Protein AF-A0A923E926-F1 (afdb_monomer_lite)

Structure (mmCIF, N/CA/C/O backbone):
data_AF-A0A923E926-F1
#
_entry.id   AF-A0A923E926-F1
#
loop_
_atom_site.group_PDB
_atom_site.id
_atom_site.type_symbol
_atom_site.label_atom_id
_atom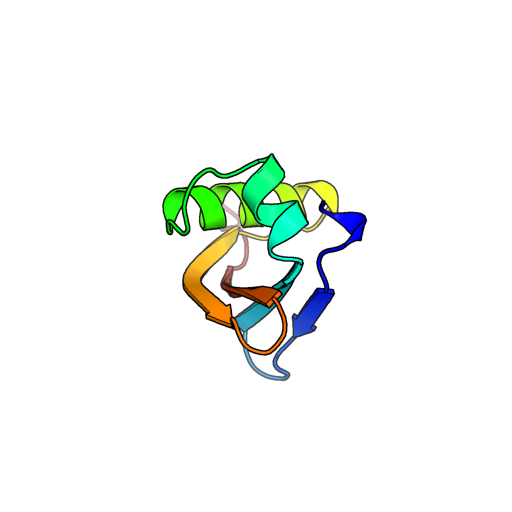_site.label_alt_id
_atom_site.label_comp_id
_atom_site.label_asym_id
_atom_site.label_entity_id
_atom_site.label_seq_id
_atom_site.pdbx_PDB_ins_code
_atom_site.Cartn_x
_atom_site.Cartn_y
_atom_site.Cartn_z
_atom_site.occupancy
_atom_site.B_iso_or_equiv
_atom_site.auth_seq_id
_atom_site.auth_comp_id
_atom_site.auth_asym_id
_atom_site.auth_atom_id
_atom_site.pdbx_PDB_model_num
ATOM 1 N N . MET A 1 1 ? 1.976 -4.746 12.066 1.00 70.38 1 MET A N 1
ATOM 2 C CA . MET A 1 1 ? 1.665 -4.004 10.824 1.00 70.38 1 MET A CA 1
ATOM 3 C C . MET A 1 1 ? 2.406 -4.563 9.624 1.00 70.38 1 MET A C 1
ATOM 5 O O . MET A 1 1 ? 1.766 -5.258 8.860 1.00 70.38 1 MET A O 1
ATOM 9 N N . VAL A 1 2 ? 3.715 -4.324 9.452 1.00 76.00 2 VAL A N 1
ATOM 10 C CA . VAL A 1 2 ? 4.458 -4.770 8.246 1.00 76.00 2 VAL A CA 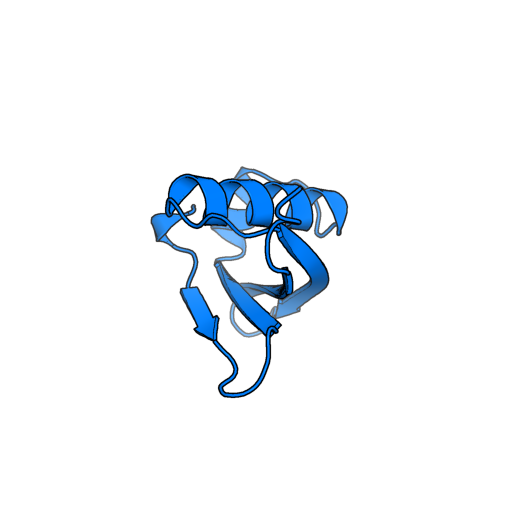1
ATOM 11 C C . VAL A 1 2 ? 4.399 -6.289 8.049 1.00 76.00 2 VAL A C 1
ATOM 13 O O . VAL A 1 2 ? 4.224 -6.760 6.934 1.00 76.00 2 VAL A O 1
ATOM 16 N N . GLU A 1 3 ? 4.462 -7.053 9.139 1.00 80.31 3 GLU A N 1
ATOM 17 C CA . GLU A 1 3 ? 4.342 -8.519 9.131 1.00 80.31 3 GLU A CA 1
ATOM 18 C C . GLU A 1 3 ? 2.962 -9.027 8.686 1.00 80.31 3 GLU A C 1
ATOM 20 O O . GLU A 1 3 ? 2.826 -10.180 8.293 1.00 80.31 3 GLU A O 1
ATOM 25 N N . SER A 1 4 ? 1.938 -8.175 8.745 1.00 84.50 4 SER A N 1
ATOM 26 C CA . SER A 1 4 ? 0.559 -8.499 8.364 1.00 84.50 4 SER A CA 1
ATOM 27 C C . SER A 1 4 ? 0.171 -7.937 6.998 1.00 84.50 4 SER A C 1
ATOM 29 O O . SER A 1 4 ? -0.983 -8.064 6.593 1.00 84.50 4 SER A O 1
ATOM 31 N N . VAL A 1 5 ? 1.122 -7.316 6.296 1.00 90.31 5 VAL A N 1
ATOM 32 C CA . VAL A 1 5 ? 0.950 -6.902 4.906 1.00 90.31 5 VAL A CA 1
ATOM 33 C C . VAL A 1 5 ? 1.100 -8.133 4.023 1.00 90.31 5 VAL A C 1
ATOM 35 O O . VAL A 1 5 ? 2.130 -8.812 4.058 1.00 90.31 5 VAL A O 1
ATOM 38 N N . PHE A 1 6 ? 0.074 -8.408 3.227 1.00 92.06 6 PHE A N 1
ATOM 39 C CA . PHE A 1 6 ? 0.131 -9.426 2.192 1.00 92.06 6 PHE A CA 1
ATOM 40 C C . PHE A 1 6 ? 0.472 -8.760 0.857 1.00 92.06 6 PHE A C 1
ATOM 42 O O . PHE A 1 6 ? -0.215 -7.837 0.431 1.00 92.06 6 PHE A O 1
ATOM 49 N N . GLU A 1 7 ? 1.563 -9.195 0.229 1.00 92.62 7 GLU A N 1
ATOM 50 C CA . GLU A 1 7 ? 2.038 -8.646 -1.043 1.00 92.62 7 GLU A CA 1
ATOM 51 C C . GLU A 1 7 ? 1.578 -9.534 -2.202 1.00 92.62 7 GLU A C 1
ATOM 53 O O . GLU A 1 7 ? 1.877 -10.729 -2.230 1.00 92.62 7 GLU A O 1
ATOM 58 N N . THR A 1 8 ? 0.900 -8.935 -3.180 1.00 94.00 8 THR A N 1
ATOM 59 C CA . THR A 1 8 ? 0.544 -9.582 -4.448 1.00 94.00 8 THR A CA 1
ATOM 60 C C . THR A 1 8 ? 1.321 -8.930 -5.588 1.00 94.00 8 THR A C 1
ATOM 62 O O . THR A 1 8 ? 1.174 -7.735 -5.839 1.00 94.00 8 THR A O 1
ATOM 65 N N . ILE A 1 9 ? 2.130 -9.714 -6.303 1.00 91.19 9 ILE A N 1
ATOM 66 C CA . ILE A 1 9 ? 2.943 -9.244 -7.435 1.00 91.19 9 ILE A CA 1
ATOM 67 C C . ILE A 1 9 ? 2.231 -9.591 -8.744 1.00 91.19 9 ILE A C 1
ATOM 69 O O . ILE A 1 9 ? 1.917 -10.759 -8.988 1.00 91.19 9 ILE A O 1
ATOM 73 N N . ILE A 1 10 ? 2.004 -8.599 -9.608 1.00 88.81 10 ILE A N 1
ATOM 74 C CA . ILE A 1 10 ? 1.457 -8.839 -10.947 1.00 88.81 10 ILE A CA 1
ATOM 75 C C . ILE A 1 10 ? 2.601 -9.260 -11.875 1.00 88.81 10 ILE A C 1
ATOM 77 O O . ILE A 1 10 ? 3.475 -8.462 -12.206 1.00 88.81 10 ILE A O 1
ATOM 81 N N . MET A 1 11 ? 2.605 -10.520 -12.315 1.00 85.94 11 MET A N 1
ATOM 82 C CA . MET A 1 11 ? 3.635 -11.021 -13.233 1.00 85.94 11 MET A CA 1
ATOM 83 C C . MET A 1 11 ? 3.655 -10.221 -14.542 1.00 85.94 11 MET A C 1
ATOM 85 O O . MET A 1 11 ? 2.620 -10.029 -15.175 1.00 85.94 11 MET A O 1
ATOM 89 N N . GLY A 1 12 ? 4.847 -9.791 -14.963 1.00 86.88 12 GLY A N 1
ATOM 90 C CA . GLY A 1 12 ? 5.025 -8.985 -16.176 1.00 86.88 12 GLY A CA 1
ATOM 91 C C . GLY A 1 12 ? 4.686 -7.499 -16.010 1.00 86.88 12 GLY A C 1
ATOM 92 O O . GLY A 1 12 ? 4.678 -6.781 -17.005 1.00 86.88 12 GLY A O 1
ATOM 93 N N . SER A 1 13 ? 4.426 -7.037 -14.784 1.00 89.38 13 SER A N 1
ATOM 94 C CA . SER A 1 13 ? 4.225 -5.627 -14.447 1.00 89.38 13 SER A CA 1
ATOM 95 C C . SER A 1 13 ? 5.115 -5.215 -13.270 1.00 89.38 13 SER A C 1
ATOM 97 O O . SER A 1 13 ? 5.517 -6.043 -12.454 1.00 89.38 13 SER A O 1
ATOM 99 N N . ASN A 1 14 ? 5.381 -3.914 -13.166 1.00 91.31 14 ASN A N 1
ATOM 100 C CA . ASN A 1 14 ? 6.025 -3.304 -12.003 1.00 91.31 14 ASN A CA 1
ATOM 101 C C . ASN A 1 14 ? 5.019 -2.957 -10.894 1.00 91.31 14 ASN A C 1
ATOM 103 O O . ASN A 1 14 ? 5.389 -2.398 -9.864 1.00 91.31 14 ASN A O 1
ATOM 107 N N . THR A 1 15 ? 3.738 -3.264 -11.096 1.00 93.81 15 THR A N 1
ATOM 108 C CA . THR A 1 15 ? 2.684 -3.028 -10.113 1.00 93.81 15 THR A CA 1
ATOM 109 C C . THR A 1 15 ? 2.614 -4.159 -9.094 1.00 93.81 15 THR A C 1
ATOM 111 O O . THR A 1 15 ? 2.574 -5.343 -9.441 1.00 93.81 15 THR A O 1
ATOM 114 N N . ILE A 1 16 ? 2.506 -3.780 -7.828 1.00 94.81 16 ILE A N 1
ATOM 115 C CA . ILE A 1 16 ? 2.181 -4.674 -6.728 1.00 94.81 16 ILE A CA 1
ATOM 116 C C . ILE A 1 16 ? 0.949 -4.170 -5.970 1.00 94.81 16 ILE A C 1
ATOM 118 O O . ILE A 1 16 ? 0.621 -2.979 -5.993 1.00 94.81 16 ILE A O 1
ATOM 122 N N . PHE A 1 17 ? 0.302 -5.075 -5.247 1.00 95.56 17 PHE A N 1
ATOM 123 C CA . PHE A 1 17 ? -0.728 -4.738 -4.273 1.00 95.56 17 PHE A CA 1
ATOM 124 C C . PHE A 1 17 ? -0.250 -5.081 -2.867 1.00 95.56 17 PHE A C 1
ATOM 126 O O . PHE A 1 17 ? 0.277 -6.171 -2.636 1.00 95.56 17 PHE A O 1
ATOM 133 N N . LEU A 1 18 ? -0.443 -4.149 -1.939 1.00 95.31 18 LEU A N 1
ATOM 134 C CA . LEU A 1 18 ? -0.252 -4.367 -0.511 1.00 95.31 18 LEU A CA 1
ATOM 135 C C . LEU A 1 18 ? -1.628 -4.439 0.150 1.00 95.31 18 LEU A C 1
ATOM 137 O O . LEU A 1 18 ? -2.330 -3.432 0.229 1.00 95.31 18 LEU A O 1
ATOM 141 N N . ASP A 1 19 ? -1.995 -5.626 0.626 1.00 95.12 19 ASP A N 1
ATOM 142 C CA . ASP A 1 19 ? -3.263 -5.887 1.302 1.00 95.12 19 ASP A CA 1
ATOM 143 C C . ASP A 1 19 ? -3.057 -5.951 2.817 1.00 95.12 19 ASP A C 1
ATOM 145 O O . ASP A 1 19 ? -2.384 -6.840 3.354 1.00 95.12 19 ASP A O 1
ATOM 149 N N . ILE A 1 20 ? -3.680 -5.018 3.528 1.00 94.50 20 ILE A N 1
ATOM 150 C CA . ILE A 1 20 ? -3.450 -4.767 4.952 1.00 94.50 20 ILE A CA 1
ATOM 151 C C . ILE A 1 20 ? -4.784 -4.894 5.685 1.00 94.50 20 ILE A C 1
ATOM 153 O O . ILE A 1 20 ? -5.772 -4.334 5.216 1.00 94.50 20 ILE A O 1
ATOM 157 N N . PRO A 1 21 ? -4.862 -5.608 6.822 1.00 93.94 21 PRO A N 1
ATOM 158 C CA . PRO A 1 21 ? -6.062 -5.577 7.652 1.00 93.94 21 PRO A CA 1
ATOM 159 C C . PRO A 1 21 ? -6.417 -4.134 8.036 1.00 93.94 21 PRO A C 1
ATOM 161 O O . PRO A 1 21 ? -5.544 -3.399 8.509 1.00 93.94 21 PRO A O 1
ATOM 164 N N . GLU A 1 22 ? -7.676 -3.741 7.843 1.00 92.31 22 GLU A N 1
ATOM 165 C CA . GLU A 1 22 ? -8.174 -2.380 8.098 1.00 92.31 22 GLU A CA 1
ATOM 166 C C . GLU A 1 22 ? -7.828 -1.908 9.512 1.00 92.31 22 GLU A C 1
ATOM 168 O O . GLU A 1 22 ? -7.216 -0.855 9.685 1.00 92.31 22 GLU A O 1
ATOM 173 N N . GLU A 1 23 ? -8.113 -2.742 10.512 1.00 91.12 23 GLU A N 1
ATOM 174 C CA . GLU A 1 23 ? -7.808 -2.459 11.916 1.00 91.12 23 GLU A CA 1
ATOM 175 C C . GLU A 1 23 ? -6.328 -2.132 12.123 1.00 91.12 23 GLU A C 1
ATOM 177 O O . GLU A 1 23 ? -5.989 -1.184 12.825 1.00 91.12 23 GLU A O 1
ATOM 182 N N . GLN A 1 24 ? -5.426 -2.876 11.472 1.00 90.06 24 GLN A N 1
ATOM 183 C CA . GLN A 1 24 ? -4.001 -2.601 11.591 1.00 90.06 24 GLN A CA 1
ATOM 184 C C . GLN A 1 24 ? -3.626 -1.294 10.914 1.00 90.06 24 GLN A C 1
ATOM 186 O O . GLN A 1 24 ? -2.847 -0.542 11.490 1.00 90.06 24 GLN A O 1
ATOM 191 N N . TYR A 1 25 ? -4.158 -1.007 9.728 1.00 89.38 25 TYR A N 1
ATOM 192 C CA . TYR A 1 25 ? -3.886 0.254 9.041 1.00 89.38 25 TYR A CA 1
ATOM 193 C C . TYR A 1 25 ? -4.309 1.455 9.904 1.00 89.38 25 TYR A C 1
ATOM 195 O O . TYR A 1 25 ? -3.509 2.367 10.138 1.00 89.38 25 TYR A O 1
ATOM 203 N N . LEU A 1 26 ? -5.517 1.392 10.471 1.00 87.75 26 LEU A N 1
ATOM 204 C CA . LEU A 1 26 ? -6.104 2.454 11.289 1.00 87.75 26 LEU A CA 1
ATOM 205 C C . LEU A 1 26 ? -5.417 2.659 12.650 1.00 87.75 26 LEU A C 1
ATOM 207 O O . LEU A 1 26 ? -5.536 3.735 13.231 1.00 87.75 26 LEU A O 1
ATOM 211 N N . LEU A 1 27 ? -4.628 1.693 13.144 1.00 88.12 27 LEU A N 1
ATOM 212 C CA . LEU A 1 27 ? -3.788 1.895 14.338 1.00 88.12 27 LEU A CA 1
ATOM 213 C C . LEU A 1 27 ? -2.683 2.942 14.129 1.00 88.12 27 LEU A C 1
ATOM 215 O O . LEU A 1 27 ? -2.180 3.495 15.107 1.00 88.12 27 LEU A O 1
ATOM 219 N N . LYS A 1 28 ? -2.253 3.177 12.883 1.00 84.19 28 LYS A N 1
ATOM 220 C CA . LYS A 1 28 ? -1.120 4.068 12.571 1.00 84.19 28 LYS A CA 1
ATOM 221 C C . LYS A 1 28 ? -1.499 5.239 11.675 1.00 84.19 28 LYS A C 1
ATOM 223 O O . LYS A 1 28 ? -0.833 6.269 11.744 1.00 84.19 28 LYS A O 1
ATOM 228 N N . TYR A 1 29 ? -2.544 5.096 10.866 1.00 85.88 29 TYR A N 1
ATOM 229 C CA . TYR A 1 29 ? -2.993 6.120 9.932 1.00 85.88 29 TYR A CA 1
ATOM 230 C C . TYR A 1 29 ? -4.474 6.406 10.155 1.00 85.88 29 TYR A C 1
ATOM 232 O O . TYR A 1 29 ? -5.316 5.524 10.035 1.00 85.88 29 TYR A O 1
ATOM 240 N N . THR A 1 30 ? -4.796 7.654 10.481 1.00 80.56 30 THR A N 1
ATOM 241 C CA . THR A 1 30 ? -6.156 8.090 10.832 1.00 80.56 30 THR A CA 1
ATOM 242 C C . THR A 1 30 ? -7.101 8.194 9.635 1.00 80.56 30 THR A C 1
ATOM 244 O O . THR A 1 30 ? -8.302 8.364 9.826 1.00 80.56 30 THR A O 1
ATOM 247 N N . SER A 1 31 ? -6.583 8.128 8.406 1.00 84.38 31 SER A N 1
ATOM 248 C CA . SER A 1 31 ? -7.376 8.190 7.178 1.00 84.38 31 SER A CA 1
ATOM 249 C C . SER A 1 31 ? -6.694 7.476 6.011 1.00 84.38 31 SER A C 1
ATOM 251 O O . SER A 1 31 ? -5.469 7.334 5.964 1.00 84.38 31 SER A O 1
ATOM 253 N N . LEU A 1 32 ? -7.507 7.061 5.038 1.00 88.38 32 LEU A N 1
ATOM 254 C CA . LEU A 1 32 ? -7.062 6.539 3.748 1.00 88.38 32 LEU A CA 1
ATOM 255 C C . LEU A 1 32 ? -6.618 7.721 2.881 1.00 88.38 32 LEU A C 1
ATOM 257 O O . LEU A 1 32 ? -7.434 8.399 2.262 1.00 88.38 32 LEU A O 1
ATOM 261 N N . SER A 1 33 ? -5.323 8.014 2.895 1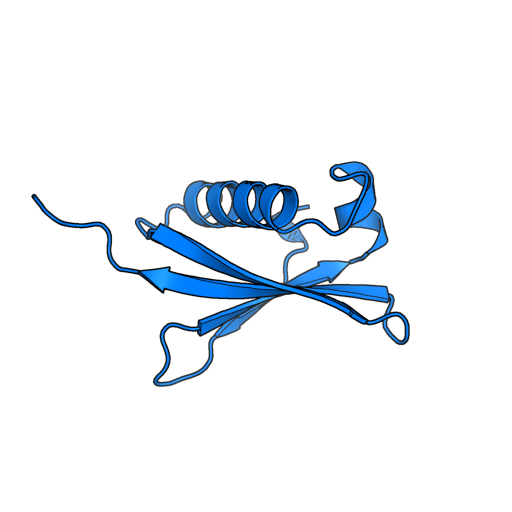.00 93.00 33 SER A N 1
ATOM 262 C CA . SER A 1 33 ? -4.725 9.084 2.093 1.00 93.00 33 SER A CA 1
ATOM 263 C C . SER A 1 33 ? -3.509 8.564 1.344 1.00 93.00 33 SER A C 1
ATOM 265 O O . SER A 1 33 ? -2.784 7.703 1.851 1.00 93.00 33 SER A O 1
ATOM 267 N N . LEU A 1 34 ? -3.268 9.114 0.152 1.00 94.69 34 LEU A N 1
ATOM 268 C CA . LEU A 1 34 ? -2.110 8.754 -0.667 1.00 94.69 34 LEU A CA 1
ATOM 269 C C . LEU A 1 34 ? -0.796 9.005 0.080 1.00 94.69 34 LEU A C 1
ATOM 271 O O . LEU A 1 34 ? 0.074 8.145 0.061 1.00 94.69 34 LEU A O 1
ATOM 275 N N . ASP A 1 35 ? -0.680 10.107 0.825 1.00 93.94 35 ASP A N 1
ATOM 276 C CA . ASP A 1 35 ? 0.510 10.393 1.637 1.00 93.94 35 ASP A CA 1
ATOM 277 C C . ASP A 1 35 ? 0.754 9.337 2.725 1.00 93.94 35 ASP A C 1
ATOM 279 O O . ASP A 1 35 ? 1.882 8.892 2.949 1.00 93.94 35 ASP A O 1
ATOM 283 N N . SER A 1 36 ? -0.301 8.900 3.417 1.00 92.94 36 SER A N 1
ATOM 284 C CA . SER A 1 36 ? -0.187 7.860 4.448 1.00 92.94 36 SER A CA 1
ATOM 285 C C . SER A 1 36 ? 0.198 6.514 3.841 1.00 92.94 36 SER A C 1
ATOM 287 O O . SER A 1 36 ? 1.064 5.809 4.365 1.00 92.94 36 SER A O 1
ATOM 289 N N . ALA A 1 37 ? -0.411 6.182 2.704 1.00 94.75 37 ALA A N 1
ATOM 290 C CA . ALA A 1 37 ? -0.106 4.991 1.930 1.00 94.75 37 ALA A CA 1
ATOM 291 C C . ALA A 1 37 ? 1.342 4.998 1.421 1.00 94.75 37 ALA A C 1
ATOM 293 O O . ALA A 1 37 ? 2.031 3.986 1.544 1.00 94.75 37 ALA A O 1
ATOM 294 N N . GLN A 1 38 ? 1.822 6.138 0.916 1.00 96.19 38 GLN A N 1
ATOM 295 C CA . GLN A 1 38 ? 3.190 6.314 0.433 1.00 96.19 38 GLN A CA 1
ATOM 296 C C . GLN A 1 38 ? 4.198 6.105 1.564 1.00 96.19 38 GLN A C 1
ATOM 298 O O . GLN A 1 38 ? 5.094 5.274 1.440 1.00 96.19 38 GLN A O 1
ATOM 303 N N . ASN A 1 39 ? 3.981 6.743 2.718 1.00 93.62 39 ASN A N 1
ATOM 304 C CA . ASN A 1 39 ? 4.819 6.537 3.901 1.00 93.62 39 ASN A CA 1
ATOM 305 C C . ASN A 1 39 ? 4.855 5.067 4.353 1.00 93.62 39 ASN A C 1
ATOM 307 O O . ASN A 1 39 ? 5.890 4.576 4.815 1.00 93.62 39 ASN A O 1
ATOM 311 N N . LEU A 1 40 ? 3.724 4.356 4.259 1.00 93.88 40 LEU A N 1
ATOM 312 C CA . LEU A 1 40 ? 3.670 2.929 4.567 1.00 93.88 40 LEU A CA 1
ATOM 313 C C . LEU A 1 40 ? 4.481 2.121 3.556 1.00 93.88 40 LEU A C 1
ATOM 315 O O . LEU A 1 40 ? 5.262 1.270 3.979 1.00 93.88 40 LEU A O 1
ATOM 319 N N . ALA A 1 41 ? 4.301 2.376 2.260 1.00 94.81 41 ALA A N 1
ATOM 320 C CA . ALA A 1 41 ? 5.012 1.681 1.194 1.00 94.81 41 ALA A CA 1
ATOM 321 C C . ALA A 1 41 ? 6.528 1.876 1.342 1.00 94.81 41 ALA A C 1
ATOM 323 O O . ALA A 1 41 ? 7.257 0.889 1.450 1.00 94.81 41 ALA A O 1
ATOM 324 N N . ASP A 1 42 ? 6.994 3.119 1.480 1.00 94.25 42 ASP A N 1
ATOM 325 C CA . ASP A 1 42 ? 8.408 3.446 1.703 1.00 94.25 42 ASP A CA 1
ATOM 326 C C . ASP A 1 42 ? 8.985 2.673 2.895 1.00 94.25 42 ASP A C 1
ATOM 328 O O . ASP A 1 42 ? 10.044 2.042 2.806 1.00 94.25 42 ASP A O 1
ATOM 332 N N . TYR A 1 43 ? 8.261 2.665 4.019 1.00 92.94 43 TYR A N 1
ATOM 333 C CA . TYR A 1 43 ? 8.672 1.928 5.209 1.00 92.94 43 TYR A CA 1
ATOM 334 C C . TYR A 1 43 ? 8.674 0.409 4.987 1.00 92.94 43 TYR A C 1
ATOM 336 O O . TYR A 1 43 ? 9.613 -0.260 5.416 1.00 92.94 43 TYR A O 1
ATOM 344 N N . TYR A 1 44 ? 7.657 -0.137 4.317 1.00 93.50 44 TYR A N 1
ATOM 345 C CA . TYR A 1 44 ? 7.515 -1.566 4.032 1.00 93.50 44 TYR A CA 1
ATOM 346 C C . TYR A 1 44 ? 8.696 -2.088 3.205 1.00 93.50 44 TYR A C 1
ATOM 348 O O . TYR A 1 44 ? 9.368 -3.035 3.623 1.00 93.50 44 TYR A O 1
ATOM 356 N N . PHE A 1 45 ? 9.005 -1.453 2.072 1.00 93.25 45 PHE A N 1
ATOM 357 C CA . PHE A 1 45 ? 10.092 -1.906 1.198 1.00 93.25 45 PHE A CA 1
ATOM 358 C C . PHE A 1 45 ? 11.466 -1.722 1.833 1.00 93.25 45 PHE A C 1
ATOM 360 O O . PHE A 1 45 ? 12.293 -2.638 1.772 1.00 93.25 45 PHE A O 1
ATOM 367 N N . LYS A 1 46 ? 11.681 -0.602 2.532 1.00 91.88 46 LYS A N 1
ATOM 368 C CA . LYS A 1 46 ? 12.905 -0.372 3.305 1.00 91.88 46 LYS A CA 1
ATOM 369 C C . LYS A 1 46 ? 13.089 -1.423 4.401 1.00 91.88 46 LYS A C 1
ATOM 371 O O . LYS A 1 46 ? 14.184 -1.956 4.553 1.00 91.88 46 LYS A O 1
ATOM 376 N N . TYR A 1 47 ? 12.029 -1.756 5.140 1.00 91.62 47 TYR A N 1
ATOM 377 C CA . TYR A 1 47 ? 12.061 -2.786 6.184 1.00 91.62 47 TYR A CA 1
ATOM 378 C C . TYR A 1 47 ? 12.356 -4.180 5.611 1.00 91.62 47 TYR A C 1
ATOM 380 O O . TYR A 1 47 ? 13.082 -4.961 6.221 1.00 91.62 47 TYR A O 1
ATOM 388 N N . ARG A 1 48 ? 11.847 -4.481 4.411 1.00 90.56 48 ARG A N 1
ATOM 389 C CA . ARG A 1 48 ? 12.148 -5.716 3.668 1.00 90.56 48 ARG A CA 1
ATOM 390 C C . ARG A 1 48 ? 13.550 -5.738 3.041 1.00 90.56 48 ARG A C 1
ATOM 392 O O . ARG A 1 48 ? 13.901 -6.741 2.426 1.00 90.56 48 ARG A O 1
ATOM 399 N N . GLY A 1 49 ? 14.337 -4.666 3.168 1.00 89.75 49 GLY A N 1
ATOM 400 C CA . GLY A 1 49 ? 15.674 -4.561 2.578 1.00 89.75 49 GLY A CA 1
ATOM 401 C C . GLY A 1 49 ? 15.670 -4.484 1.048 1.00 89.75 49 GLY A C 1
ATOM 402 O O . GLY A 1 49 ? 16.658 -4.860 0.420 1.00 89.75 49 GLY A O 1
ATOM 403 N N . ARG A 1 50 ? 14.561 -4.045 0.437 1.00 88.88 50 ARG A N 1
ATOM 404 C CA . ARG A 1 50 ? 14.435 -3.902 -1.019 1.00 88.88 50 ARG A CA 1
ATOM 405 C C . ARG A 1 50 ? 14.852 -2.495 -1.432 1.00 88.88 50 ARG A C 1
ATOM 407 O O . ARG A 1 50 ? 14.246 -1.521 -0.995 1.00 88.88 50 ARG A O 1
ATOM 414 N N . ASP A 1 51 ? 15.862 -2.414 -2.291 1.00 87.75 51 ASP A N 1
ATOM 415 C CA . ASP A 1 51 ? 16.311 -1.164 -2.906 1.00 87.75 51 ASP A CA 1
ATOM 416 C C . ASP A 1 51 ? 15.436 -0.850 -4.129 1.00 87.75 51 ASP A C 1
ATOM 418 O O . ASP A 1 51 ? 15.752 -1.218 -5.260 1.00 87.75 51 ASP A O 1
ATOM 422 N N . VAL A 1 52 ? 14.261 -0.274 -3.872 1.00 90.50 52 VAL A N 1
ATOM 423 C CA . VAL A 1 52 ? 13.264 0.125 -4.878 1.00 90.50 52 VAL A CA 1
ATOM 424 C C . VAL A 1 52 ? 12.678 1.483 -4.507 1.00 90.50 52 VAL A C 1
ATOM 426 O O . VAL A 1 52 ? 12.661 1.852 -3.333 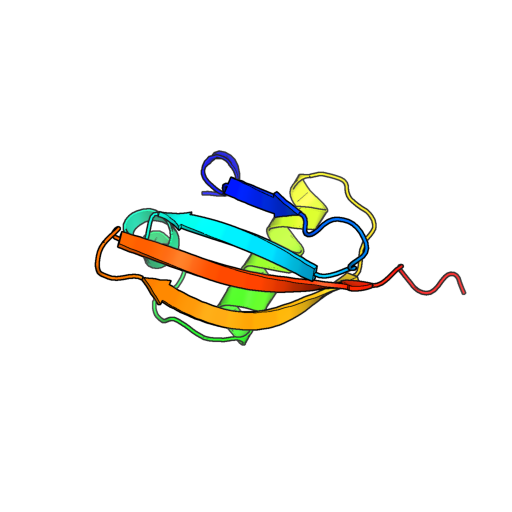1.00 90.50 52 VAL A O 1
ATOM 429 N N . MET A 1 53 ? 12.163 2.210 -5.497 1.00 92.75 53 MET A N 1
ATOM 430 C CA . MET A 1 53 ? 11.386 3.433 -5.286 1.00 92.75 53 MET A CA 1
ATOM 431 C C . MET A 1 53 ? 9.897 3.120 -5.489 1.00 92.75 53 MET A C 1
ATOM 433 O O . MET A 1 53 ? 9.443 3.090 -6.637 1.00 92.75 53 MET A O 1
ATOM 437 N N . PRO A 1 54 ? 9.143 2.826 -4.414 1.00 94.75 54 PRO A N 1
ATOM 438 C CA . PRO A 1 54 ? 7.713 2.588 -4.522 1.00 94.75 54 PRO A CA 1
ATOM 439 C C . PRO A 1 54 ? 6.970 3.901 -4.779 1.00 94.75 54 PRO A C 1
ATOM 441 O O . PRO A 1 54 ? 7.246 4.917 -4.147 1.00 94.75 54 PRO A O 1
ATOM 444 N N . GLU A 1 55 ? 5.987 3.874 -5.667 1.00 96.56 55 GLU A N 1
ATOM 445 C CA . GLU A 1 55 ? 5.085 4.992 -5.926 1.00 96.56 55 GLU A CA 1
ATOM 446 C C . GLU A 1 55 ? 3.643 4.513 -5.769 1.00 96.56 55 GLU A C 1
ATOM 448 O O . GLU A 1 55 ? 3.172 3.653 -6.518 1.00 96.56 55 GLU A O 1
ATOM 453 N N . VAL A 1 56 ? 2.931 5.044 -4.777 1.00 96.88 56 VAL A N 1
ATOM 454 C CA . VAL A 1 56 ? 1.525 4.706 -4.563 1.00 96.88 56 VAL A CA 1
ATOM 455 C C . VAL A 1 56 ? 0.672 5.383 -5.624 1.00 96.88 56 VAL A C 1
ATOM 457 O O . VAL A 1 56 ? 0.660 6.606 -5.749 1.00 96.88 56 VAL A O 1
ATOM 460 N N . LYS A 1 57 ? -0.076 4.572 -6.370 1.00 96.81 57 LYS A N 1
ATOM 461 C CA . LYS A 1 57 ? -1.007 5.044 -7.401 1.00 96.81 57 LYS A CA 1
ATOM 462 C C . LYS A 1 57 ? -2.430 5.160 -6.885 1.00 96.81 57 LYS A C 1
ATOM 464 O O . LYS A 1 57 ? -3.170 6.013 -7.359 1.00 96.81 57 LYS A O 1
ATOM 469 N N . ASP A 1 58 ? -2.806 4.292 -5.951 1.00 97.00 58 ASP A N 1
ATOM 470 C CA . ASP A 1 58 ? -4.169 4.223 -5.443 1.00 97.00 58 ASP A CA 1
ATOM 471 C C . ASP A 1 58 ? -4.228 3.589 -4.049 1.00 97.00 58 ASP A C 1
ATOM 473 O O . ASP A 1 58 ? -3.365 2.781 -3.680 1.00 97.00 58 ASP A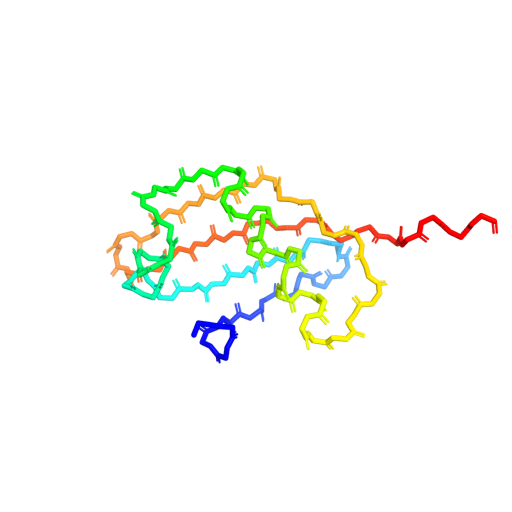 O 1
ATOM 477 N N . ILE A 1 59 ? -5.264 3.943 -3.295 1.00 96.06 59 ILE A N 1
ATOM 478 C CA . ILE A 1 59 ? -5.606 3.341 -2.009 1.00 96.06 59 ILE A CA 1
ATOM 479 C C . ILE A 1 59 ? -7.121 3.191 -1.905 1.00 96.06 59 ILE A C 1
ATOM 481 O O . ILE A 1 59 ? -7.862 4.160 -2.045 1.00 96.06 59 ILE A O 1
ATOM 485 N N . ASP A 1 60 ? -7.560 1.979 -1.588 1.00 95.62 60 ASP A N 1
ATOM 486 C CA . ASP A 1 60 ? -8.971 1.637 -1.463 1.00 95.62 60 ASP A CA 1
ATOM 487 C C . ASP A 1 60 ? -9.231 0.808 -0.201 1.00 95.62 60 ASP A C 1
ATOM 489 O O . ASP A 1 60 ? -8.361 0.063 0.268 1.00 95.62 60 ASP A O 1
ATOM 493 N N . LEU A 1 61 ? -10.434 0.939 0.357 1.00 94.06 61 LEU A N 1
ATOM 494 C CA . LEU A 1 61 ? -10.913 0.091 1.442 1.00 94.06 61 LEU A CA 1
ATOM 495 C C . LEU A 1 61 ? -11.951 -0.878 0.893 1.00 94.06 61 LEU A C 1
ATOM 497 O O . LEU A 1 61 ? -13.078 -0.496 0.587 1.00 94.06 61 LEU A O 1
ATOM 501 N N . ASN A 1 62 ? -11.601 -2.160 0.891 1.00 92.44 62 ASN A N 1
ATOM 502 C CA . ASN A 1 62 ? -12.572 -3.209 0.663 1.00 92.44 62 ASN A CA 1
ATOM 503 C C . ASN A 1 62 ? -13.287 -3.529 1.983 1.00 92.44 62 ASN A C 1
ATOM 505 O O . ASN A 1 62 ? -12.805 -4.328 2.794 1.00 92.44 62 ASN A O 1
ATOM 509 N N . SER A 1 63 ? -14.436 -2.881 2.187 1.00 89.50 63 SER A N 1
ATOM 510 C CA . SER A 1 63 ? -15.265 -3.045 3.384 1.00 89.50 63 SER A CA 1
ATOM 511 C C . SER A 1 63 ? -15.853 -4.451 3.537 1.00 89.50 63 SER A C 1
ATOM 513 O O . SER A 1 63 ? -16.112 -4.855 4.664 1.00 89.50 63 SER A O 1
ATOM 515 N N . ASP A 1 64 ? -16.014 -5.223 2.455 1.00 91.81 64 ASP A N 1
ATOM 516 C CA . ASP A 1 64 ? -16.583 -6.580 2.526 1.00 91.81 64 ASP A CA 1
ATOM 517 C C . ASP A 1 64 ? -15.639 -7.573 3.221 1.00 91.81 64 ASP A C 1
ATOM 519 O O . ASP A 1 64 ? -16.080 -8.553 3.823 1.00 91.81 64 ASP A O 1
ATOM 523 N N . ILE A 1 65 ? -14.327 -7.330 3.138 1.00 91.44 65 ILE A N 1
ATOM 524 C CA . ILE A 1 65 ? -13.288 -8.181 3.741 1.00 91.44 65 ILE A CA 1
ATOM 525 C C . ILE A 1 65 ? -12.441 -7.450 4.788 1.00 91.44 65 ILE A C 1
ATOM 527 O O . ILE A 1 65 ? -11.464 -8.022 5.272 1.00 91.44 65 ILE A O 1
ATOM 531 N N . HIS A 1 66 ? -12.790 -6.205 5.127 1.00 93.50 66 HIS A N 1
ATOM 532 C CA . HIS A 1 66 ? -12.056 -5.347 6.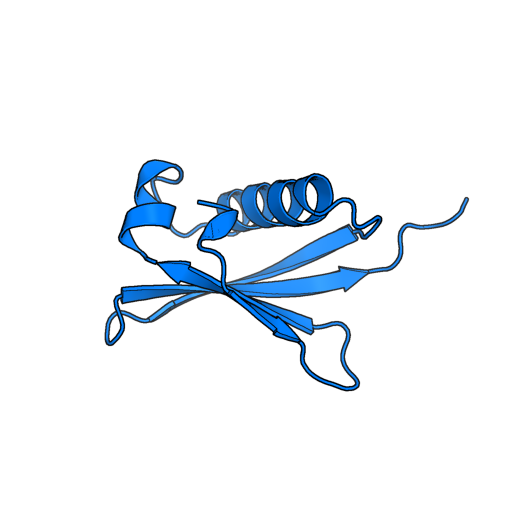065 1.00 93.50 66 HIS A CA 1
ATOM 533 C C . HIS A 1 66 ? -10.556 -5.249 5.751 1.00 93.50 66 HIS A C 1
ATOM 535 O O . HIS A 1 66 ? -9.691 -5.438 6.618 1.00 93.50 66 HIS A O 1
ATOM 541 N N . ARG A 1 67 ? -10.221 -4.980 4.481 1.00 94.31 67 ARG A N 1
ATOM 542 C CA . ARG A 1 67 ? -8.827 -4.797 4.045 1.00 94.31 67 ARG A CA 1
ATOM 543 C C . ARG A 1 67 ? -8.633 -3.496 3.295 1.00 94.31 67 ARG A C 1
ATOM 545 O O . ARG A 1 67 ? -9.397 -3.164 2.395 1.00 94.31 67 ARG A O 1
ATOM 552 N N . VAL A 1 68 ? -7.547 -2.815 3.631 1.00 95.38 68 VAL A N 1
ATOM 553 C CA . VAL A 1 68 ? -7.017 -1.698 2.859 1.00 95.38 68 VAL A CA 1
ATOM 554 C C . VAL A 1 68 ? -6.095 -2.262 1.794 1.00 95.38 68 VAL A C 1
ATOM 556 O O . VAL A 1 68 ? -5.136 -2.973 2.112 1.00 95.38 68 VAL A O 1
ATOM 559 N N . LYS A 1 69 ? -6.386 -1.934 0.542 1.00 96.25 69 LYS A N 1
ATOM 560 C CA . LYS A 1 69 ? -5.574 -2.286 -0.613 1.00 96.25 69 LYS A CA 1
ATOM 561 C C . LYS A 1 69 ? -4.827 -1.049 -1.084 1.00 96.25 69 LYS A C 1
ATOM 563 O O . LYS A 1 69 ? -5.436 -0.032 -1.401 1.00 96.25 69 LYS A O 1
ATOM 568 N N . ILE A 1 70 ? -3.506 -1.150 -1.160 1.00 96.88 70 ILE A N 1
ATOM 569 C CA . ILE A 1 70 ? -2.649 -0.098 -1.710 1.00 96.88 70 ILE A CA 1
ATOM 570 C C . ILE A 1 70 ? -2.057 -0.605 -3.018 1.00 96.88 70 ILE A C 1
ATOM 572 O O . ILE A 1 70 ? -1.411 -1.655 -3.046 1.00 96.88 70 ILE A O 1
ATOM 576 N N . THR A 1 71 ? -2.263 0.147 -4.092 1.00 97.31 71 THR A N 1
ATOM 577 C CA . THR A 1 71 ? -1.656 -0.128 -5.395 1.00 97.31 71 THR A CA 1
ATOM 578 C C . THR A 1 71 ? -0.353 0.642 -5.503 1.00 97.31 71 THR A C 1
ATOM 580 O O . THR A 1 71 ? -0.346 1.871 -5.415 1.00 97.31 71 THR A O 1
ATOM 583 N N . VAL A 1 72 ? 0.749 -0.075 -5.709 1.00 96.88 72 VAL A N 1
ATOM 584 C CA . VAL A 1 72 ? 2.092 0.507 -5.764 1.00 96.88 72 VAL A CA 1
ATOM 585 C C . VAL A 1 72 ? 2.756 0.138 -7.078 1.00 96.88 72 VAL A C 1
ATOM 587 O O . VAL A 1 72 ? 2.772 -1.027 -7.462 1.00 96.88 72 VAL A O 1
ATOM 590 N N . GLU A 1 73 ? 3.340 1.115 -7.751 1.00 95.94 73 GLU A N 1
ATOM 591 C CA . GLU A 1 73 ? 4.270 0.893 -8.852 1.00 95.94 73 GLU A CA 1
ATOM 592 C C . GLU A 1 73 ? 5.704 0.909 -8.319 1.00 95.94 73 GLU A C 1
ATOM 594 O O . GLU A 1 73 ? 6.086 1.796 -7.558 1.00 95.94 73 GLU A O 1
ATOM 599 N N . LEU A 1 74 ? 6.499 -0.093 -8.684 1.00 93.31 74 LEU A N 1
ATOM 600 C CA . LEU A 1 74 ? 7.895 -0.198 -8.285 1.00 93.31 74 LEU A CA 1
ATOM 601 C C . LEU A 1 74 ? 8.810 0.306 -9.389 1.00 93.31 74 LEU A C 1
ATOM 603 O O . LEU A 1 74 ? 8.891 -0.283 -10.465 1.00 93.31 74 LEU A O 1
ATOM 607 N N . ASN A 1 75 ? 9.560 1.355 -9.083 1.00 89.81 75 ASN A N 1
ATOM 608 C CA . ASN A 1 75 ? 10.588 1.877 -9.965 1.00 89.81 75 ASN A CA 1
ATOM 609 C C . ASN A 1 75 ? 11.975 1.439 -9.483 1.00 89.81 75 ASN A C 1
ATOM 611 O O . ASN A 1 75 ? 12.229 1.335 -8.277 1.00 89.81 75 ASN A O 1
ATOM 615 N N . GLU A 1 76 ? 12.887 1.190 -10.425 1.00 79.81 76 GLU A N 1
ATOM 616 C CA . GLU A 1 76 ? 14.294 0.998 -10.081 1.00 79.81 76 GLU A CA 1
ATOM 617 C C . GLU A 1 76 ? 14.856 2.299 -9.484 1.00 79.81 76 GLU A C 1
ATOM 619 O O . GLU A 1 76 ? 14.549 3.390 -9.985 1.00 79.81 76 GLU A O 1
ATOM 624 N N . PRO A 1 77 ? 15.691 2.221 -8.432 1.00 68.31 77 PRO A N 1
ATOM 625 C CA . PRO A 1 77 ? 16.406 3.393 -7.967 1.00 68.31 77 PRO A CA 1
ATOM 626 C C . PRO A 1 77 ? 17.279 3.900 -9.115 1.00 68.31 77 PRO A C 1
ATOM 628 O O . PRO A 1 77 ? 18.030 3.128 -9.716 1.00 68.31 77 PRO A O 1
ATOM 631 N N . LYS A 1 78 ? 17.190 5.197 -9.437 1.00 56.03 78 LYS A N 1
ATOM 632 C CA . LYS A 1 78 ? 18.093 5.812 -10.418 1.00 56.03 78 LYS A CA 1
ATOM 633 C C . LYS A 1 78 ? 19.532 5.577 -9.959 1.00 56.03 78 LYS A C 1
ATOM 635 O O . LYS A 1 78 ? 20.000 6.239 -9.035 1.00 56.03 78 LYS A O 1
ATOM 640 N N . ARG A 1 79 ? 20.236 4.650 -10.611 1.00 58.06 79 ARG A N 1
ATOM 641 C CA . ARG A 1 79 ? 21.693 4.562 -10.515 1.00 58.06 79 ARG A CA 1
ATOM 642 C C . ARG A 1 79 ? 22.251 5.809 -11.197 1.00 58.06 79 ARG A C 1
ATOM 644 O O . ARG A 1 79 ? 22.099 5.959 -12.408 1.00 58.06 79 ARG A O 1
ATOM 651 N N . ALA A 1 80 ? 22.763 6.729 -10.385 1.00 47.81 80 ALA A N 1
ATOM 652 C CA . ALA A 1 80 ? 23.531 7.885 -10.834 1.00 47.81 80 ALA A CA 1
ATOM 653 C C . ALA A 1 80 ? 24.901 7.452 -11.370 1.00 47.81 80 ALA A C 1
ATOM 655 O O . ALA A 1 80 ? 25.434 6.437 -10.860 1.00 47.81 80 ALA A O 1
#

Radius of gyration: 12.34 Å; chains: 1; bounding box: 40×21×30 Å

Foldseek 3Di:
DLVQWDWADDPPFQKIKTKHQLVVLCVQDVDFDQVSLLVVVVCNCVVVVHQWRKHWPDWDAPPVRRIIITIIGTHHDPPD

Organism: Clostridium tetanomorphum (NCBI:txid1553)

Sequence (80 aa):
MVESVFETIIMGSNTIFLDIPEEQYLLKYTSLSLDSAQNLADYYFKYRGRDVMPEVKDIDLNSDIHRVKITVELNEPKRA

pLDDT: mean 89.71, std 8.99, range [47.81, 97.31]

Secondary structure (DSSP, 8-state):
-GGGPEEEE-TTSSEEEEEEEHHHHHTT-SS--HHHHHHHHHHHHHHTT---EEEEEEEEEETTTTEEEEEEEEEPP---